Protein AF-A0A7C2NWD5-F1 (afdb_monomer_lite)

Structure (mmCIF, N/CA/C/O backbone):
data_AF-A0A7C2NWD5-F1
#
_entry.id   AF-A0A7C2NWD5-F1
#
loop_
_atom_site.group_PDB
_atom_site.id
_atom_site.type_symbol
_atom_site.label_atom_id
_atom_site.label_alt_id
_atom_site.label_comp_id
_atom_site.label_asym_id
_atom_site.label_entity_id
_atom_site.label_seq_id
_atom_site.pdbx_PDB_ins_code
_atom_site.Cartn_x
_atom_site.Cartn_y
_atom_site.Cartn_z
_atom_site.occupancy
_atom_site.B_iso_or_equiv
_atom_site.auth_seq_id
_atom_site.auth_comp_id
_atom_site.auth_asym_id
_atom_site.auth_atom_id
_atom_site.pdbx_PDB_model_num
ATOM 1 N N . MET A 1 1 ? 3.351 -3.137 -19.080 1.00 66.06 1 MET A N 1
ATOM 2 C CA . MET A 1 1 ? 1.891 -2.997 -19.287 1.00 66.06 1 MET A CA 1
ATOM 3 C C . MET A 1 1 ? 1.205 -3.556 -18.058 1.00 66.06 1 MET A C 1
ATOM 5 O O . MET A 1 1 ? 1.604 -4.623 -17.613 1.00 66.06 1 MET A O 1
ATOM 9 N N . THR A 1 2 ? 0.269 -2.825 -17.456 1.00 73.06 2 THR A N 1
ATOM 10 C CA . THR A 1 2 ? -0.567 -3.357 -16.374 1.00 73.06 2 THR A CA 1
ATOM 11 C C . THR A 1 2 ? -1.433 -4.476 -16.945 1.00 73.06 2 THR A C 1
ATOM 13 O O . THR A 1 2 ? -1.971 -4.283 -18.037 1.00 73.06 2 THR A O 1
ATOM 16 N N . PRO A 1 3 ? -1.557 -5.629 -16.268 1.00 75.62 3 PRO A N 1
ATOM 17 C CA . PRO A 1 3 ? -2.387 -6.719 -16.760 1.00 75.62 3 PRO A CA 1
ATOM 18 C C . PRO A 1 3 ? -3.822 -6.251 -17.018 1.00 75.62 3 PRO A C 1
ATOM 20 O O . PRO A 1 3 ? -4.414 -5.558 -16.185 1.00 75.62 3 PRO A O 1
ATOM 23 N N . GLU A 1 4 ? -4.380 -6.629 -18.168 1.00 76.88 4 GLU A N 1
ATOM 24 C CA . GLU A 1 4 ? -5.814 -6.487 -18.413 1.00 76.88 4 GLU A CA 1
ATOM 25 C C . GLU A 1 4 ? -6.573 -7.316 -17.370 1.00 76.88 4 GLU A C 1
ATOM 27 O O . GLU A 1 4 ? -6.188 -8.445 -17.070 1.00 76.88 4 GLU A O 1
ATOM 32 N N . GLY A 1 5 ? -7.614 -6.739 -16.766 1.00 77.19 5 GLY A N 1
ATOM 33 C CA . GLY A 1 5 ? -8.349 -7.411 -15.695 1.00 77.19 5 GLY A CA 1
ATOM 34 C C . GLY A 1 5 ? -7.546 -7.598 -14.402 1.00 77.19 5 GLY A C 1
ATOM 35 O O . GLY A 1 5 ? -7.808 -8.558 -13.682 1.00 77.19 5 GLY A O 1
ATOM 36 N N . LEU A 1 6 ? -6.584 -6.705 -14.106 1.00 84.56 6 LEU A N 1
ATOM 37 C CA . LEU A 1 6 ? -5.783 -6.721 -12.875 1.00 84.56 6 LEU A CA 1
ATOM 38 C C . LEU A 1 6 ? -6.631 -7.082 -11.647 1.00 84.56 6 LEU A C 1
ATOM 40 O O . LEU A 1 6 ? -7.487 -6.313 -11.207 1.00 84.56 6 LEU A O 1
ATOM 44 N N . GLN A 1 7 ? -6.322 -8.232 -11.057 1.00 89.81 7 GLN A N 1
ATOM 45 C CA . GLN A 1 7 ? -6.938 -8.696 -9.829 1.00 89.81 7 GLN A CA 1
ATOM 46 C C . GLN A 1 7 ? -5.861 -8.858 -8.761 1.00 89.81 7 GLN A C 1
ATOM 48 O O . GLN A 1 7 ? -4.822 -9.482 -8.981 1.00 89.81 7 GLN A O 1
ATOM 53 N N . LEU A 1 8 ? -6.112 -8.262 -7.598 1.00 92.75 8 LEU A N 1
ATOM 54 C CA . LEU A 1 8 ? -5.230 -8.332 -6.443 1.00 92.75 8 LEU A CA 1
ATOM 55 C C . LEU A 1 8 ? -5.940 -9.072 -5.313 1.00 92.75 8 LEU A C 1
ATOM 57 O O . LEU A 1 8 ? -7.066 -8.736 -4.949 1.00 92.75 8 LEU A O 1
ATOM 61 N N . ARG A 1 9 ? -5.252 -10.044 -4.721 1.00 93.56 9 ARG A N 1
ATOM 62 C CA . ARG A 1 9 ? -5.590 -10.599 -3.414 1.00 93.56 9 ARG A CA 1
ATOM 63 C C . ARG A 1 9 ? -4.738 -9.897 -2.371 1.00 93.56 9 ARG A C 1
ATOM 65 O O . ARG A 1 9 ? -3.517 -9.859 -2.493 1.00 93.56 9 ARG A O 1
ATOM 72 N N . ILE A 1 10 ? -5.381 -9.369 -1.341 1.00 95.06 10 ILE A N 1
ATOM 73 C CA . ILE A 1 10 ? -4.717 -8.627 -0.272 1.00 95.06 10 ILE A CA 1
ATOM 74 C C . ILE A 1 10 ? -5.033 -9.316 1.047 1.00 95.06 10 ILE A C 1
ATOM 76 O O . ILE A 1 10 ? -6.197 -9.566 1.355 1.00 95.06 10 ILE A O 1
ATOM 80 N N . GLN A 1 11 ? -3.996 -9.611 1.822 1.00 95.44 11 GLN A N 1
ATOM 81 C CA . GLN A 1 11 ? -4.121 -10.088 3.191 1.00 95.44 11 GLN A CA 1
ATOM 82 C C . GLN A 1 11 ? -3.406 -9.114 4.113 1.00 95.44 11 GLN A C 1
ATOM 84 O O . GLN A 1 11 ? -2.235 -8.806 3.911 1.00 95.44 11 GLN A O 1
ATOM 89 N N . ILE A 1 12 ? -4.107 -8.657 5.140 1.00 96.06 12 ILE A N 1
ATOM 90 C CA . ILE A 1 12 ? -3.552 -7.782 6.168 1.00 96.06 12 ILE A CA 1
ATOM 91 C C . ILE A 1 12 ? -3.464 -8.622 7.432 1.00 96.06 12 ILE A C 1
ATOM 93 O O . ILE A 1 12 ? -4.466 -9.189 7.864 1.00 96.06 12 ILE A O 1
ATOM 97 N N . LEU A 1 13 ? -2.252 -8.762 7.957 1.00 96.62 13 LEU A N 1
ATOM 98 C CA . LEU A 1 13 ? -1.981 -9.498 9.189 1.00 96.62 13 LEU A CA 1
ATOM 99 C C . LEU A 1 13 ? -2.133 -8.574 10.393 1.00 96.62 13 LEU A C 1
ATOM 101 O O . LEU A 1 13 ? -2.678 -8.979 11.415 1.00 96.62 13 LEU A O 1
ATOM 105 N N . GLU A 1 14 ? -1.687 -7.326 10.245 1.00 96.44 14 GLU A N 1
ATOM 106 C CA . GLU A 1 14 ? -1.648 -6.350 11.323 1.00 96.44 14 GLU A CA 1
ATOM 107 C C . GLU A 1 14 ? -1.878 -4.928 10.798 1.00 96.44 14 GLU A C 1
ATOM 109 O O . GLU A 1 14 ? -1.404 -4.555 9.725 1.00 96.44 14 GLU A O 1
ATOM 114 N N . TRP A 1 15 ? -2.613 -4.130 11.572 1.00 97.25 15 TRP A N 1
ATOM 115 C CA . TRP A 1 15 ? -2.744 -2.690 11.361 1.00 97.25 15 TRP A CA 1
ATOM 116 C C . TRP A 1 15 ? -1.745 -1.970 12.257 1.00 97.25 15 TRP A C 1
ATOM 118 O O . TRP A 1 15 ? -1.751 -2.189 13.465 1.00 97.25 15 TRP A O 1
ATOM 128 N N . GLN A 1 16 ? -0.920 -1.099 11.684 1.00 97.69 16 GLN A N 1
ATOM 129 C CA . GLN A 1 16 ? 0.162 -0.465 12.433 1.00 97.69 16 GLN A CA 1
ATOM 130 C C . GLN A 1 16 ? -0.324 0.679 13.331 1.00 97.69 16 GLN A C 1
ATOM 132 O O . GLN A 1 16 ? -1.168 1.496 12.935 1.00 97.69 16 GLN A O 1
ATOM 137 N N . ASP A 1 17 ? 0.282 0.783 14.514 1.00 97.31 17 ASP A N 1
ATOM 138 C CA . ASP A 1 17 ? 0.165 1.934 15.410 1.00 97.31 17 ASP A CA 1
ATOM 139 C C . ASP A 1 17 ? 0.944 3.162 14.895 1.00 97.31 17 ASP A C 1
ATOM 141 O O . ASP A 1 17 ? 1.439 3.178 13.770 1.00 97.31 17 ASP A O 1
ATOM 145 N N . ALA A 1 18 ? 0.966 4.252 15.664 1.00 96.75 18 ALA A N 1
ATOM 146 C CA . ALA A 1 18 ? 1.592 5.499 15.223 1.00 96.75 18 ALA A CA 1
ATOM 147 C C . ALA A 1 18 ? 3.114 5.393 15.064 1.00 96.75 18 ALA A C 1
ATOM 149 O O . ALA A 1 18 ? 3.648 5.924 14.089 1.00 96.75 18 ALA A O 1
ATOM 150 N N . ASP A 1 19 ? 3.788 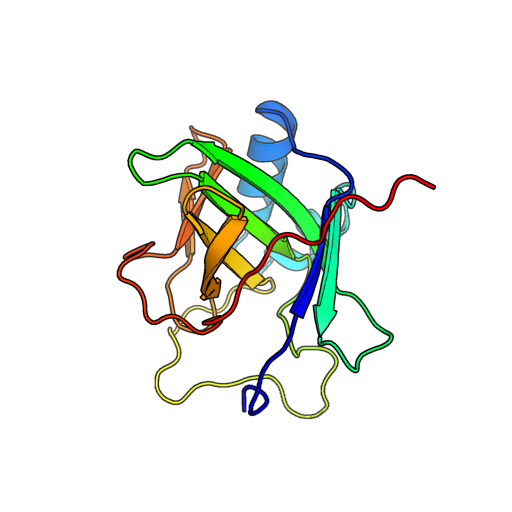4.680 15.964 1.00 97.25 19 ASP A N 1
ATOM 151 C CA . ASP A 1 19 ? 5.247 4.594 15.982 1.00 97.25 19 ASP A CA 1
ATOM 152 C C . ASP A 1 19 ? 5.749 3.725 14.822 1.00 97.25 19 ASP A C 1
ATOM 154 O O . ASP A 1 19 ? 6.618 4.150 14.056 1.00 97.25 19 ASP A O 1
ATOM 158 N N . ALA A 1 20 ? 5.128 2.560 14.604 1.00 97.44 20 ALA A N 1
ATOM 159 C CA . ALA A 1 20 ? 5.459 1.683 13.480 1.00 97.44 20 ALA A CA 1
ATOM 160 C C . ALA A 1 20 ? 5.200 2.360 12.123 1.00 97.44 20 ALA A C 1
ATOM 162 O O . ALA A 1 20 ? 5.953 2.182 11.161 1.00 97.44 20 ALA A O 1
ATOM 163 N N . ARG A 1 21 ? 4.145 3.180 12.036 1.00 97.94 21 ARG A N 1
ATOM 164 C CA . ARG A 1 21 ? 3.858 3.972 10.835 1.00 97.94 21 ARG A CA 1
ATOM 165 C C . ARG A 1 21 ? 4.892 5.067 10.596 1.00 97.94 21 ARG A C 1
ATOM 167 O O . ARG A 1 21 ? 5.305 5.250 9.452 1.00 97.94 21 ARG A O 1
ATOM 174 N N . ALA A 1 22 ? 5.315 5.774 11.642 1.00 98.06 22 ALA A N 1
ATOM 175 C CA . ALA A 1 22 ? 6.353 6.793 11.536 1.00 98.06 22 ALA A CA 1
ATOM 176 C C . ALA A 1 22 ? 7.683 6.191 11.049 1.00 98.06 22 ALA A C 1
ATOM 178 O O . ALA A 1 22 ? 8.309 6.744 10.147 1.00 98.06 22 ALA A O 1
ATOM 179 N N . GLU A 1 23 ? 8.073 5.017 11.557 1.00 97.81 23 GLU A N 1
ATOM 180 C CA . GLU A 1 23 ? 9.277 4.300 11.105 1.00 97.81 23 GLU A CA 1
ATOM 181 C C . GLU A 1 23 ? 9.200 3.899 9.620 1.00 97.81 23 GLU A C 1
ATOM 183 O O . GLU A 1 23 ? 10.159 4.071 8.853 1.00 97.81 23 GLU A O 1
ATOM 188 N N . ALA A 1 24 ? 8.041 3.404 9.181 1.00 97.75 24 ALA A N 1
ATOM 189 C CA . ALA A 1 24 ? 7.815 3.067 7.782 1.00 97.75 24 ALA A CA 1
ATOM 190 C C . ALA A 1 24 ? 7.892 4.300 6.869 1.00 97.75 24 ALA A C 1
ATOM 192 O O . ALA A 1 24 ? 8.548 4.248 5.825 1.00 97.75 24 ALA A O 1
ATOM 193 N N . VAL A 1 25 ? 7.281 5.421 7.264 1.00 98.12 25 VAL A N 1
ATOM 194 C CA . VAL A 1 25 ? 7.346 6.680 6.505 1.00 98.12 25 VAL A CA 1
ATOM 195 C C . VAL A 1 25 ? 8.767 7.237 6.452 1.00 98.12 25 VAL A C 1
ATOM 197 O O . VAL A 1 25 ? 9.225 7.602 5.370 1.00 98.12 25 VAL A O 1
ATOM 200 N N . ALA A 1 26 ? 9.510 7.200 7.558 1.00 97.81 26 ALA A N 1
ATOM 201 C CA . ALA A 1 26 ? 10.922 7.578 7.573 1.00 97.81 26 ALA A CA 1
ATOM 202 C C . ALA A 1 26 ? 11.762 6.709 6.615 1.00 97.81 26 ALA A C 1
ATOM 204 O O . ALA A 1 26 ? 12.642 7.212 5.918 1.00 97.81 26 ALA A O 1
ATOM 205 N N . SER A 1 27 ? 11.452 5.411 6.508 1.00 97.50 27 SER A N 1
ATOM 206 C CA . SER A 1 27 ? 12.095 4.517 5.533 1.00 97.50 27 SER A CA 1
ATOM 207 C C . SER A 1 27 ? 11.775 4.901 4.081 1.00 97.50 27 SER A C 1
ATOM 209 O O . SER A 1 27 ? 12.640 4.792 3.212 1.00 97.50 27 SER A O 1
ATOM 211 N N . MET A 1 28 ? 10.552 5.372 3.806 1.00 97.12 28 MET A N 1
ATOM 212 C CA . MET A 1 28 ? 10.131 5.855 2.482 1.00 97.12 28 MET A CA 1
ATOM 213 C C . MET A 1 28 ? 10.741 7.206 2.103 1.00 97.12 28 MET A C 1
ATOM 215 O O . MET A 1 28 ? 10.977 7.441 0.916 1.00 97.12 28 MET A O 1
ATOM 219 N N . ALA A 1 29 ? 11.034 8.064 3.084 1.00 95.88 29 ALA A N 1
ATOM 220 C CA . ALA A 1 29 ? 11.656 9.372 2.874 1.00 95.88 29 ALA A CA 1
ATOM 221 C C . ALA A 1 29 ? 13.071 9.279 2.261 1.00 95.88 29 ALA A C 1
ATOM 223 O O . ALA A 1 29 ? 13.557 10.243 1.675 1.00 95.88 29 ALA A O 1
ATOM 224 N N . ALA A 1 30 ? 13.699 8.095 2.287 1.00 93.56 30 ALA A N 1
ATOM 225 C CA . ALA A 1 30 ? 14.935 7.807 1.552 1.00 93.56 30 ALA A CA 1
ATOM 226 C C . ALA A 1 30 ? 14.768 7.794 0.011 1.00 93.56 30 ALA A C 1
ATOM 228 O O . ALA A 1 30 ? 15.743 7.610 -0.717 1.00 93.56 30 ALA A O 1
ATOM 229 N N . GLY A 1 31 ? 13.549 7.971 -0.513 1.00 90.94 31 GLY A N 1
ATOM 230 C CA . GLY A 1 31 ? 13.295 8.145 -1.943 1.00 90.94 31 GLY A CA 1
ATOM 231 C C . GLY A 1 31 ? 13.714 6.928 -2.771 1.00 90.94 31 GLY A C 1
ATOM 232 O O . GLY A 1 31 ? 13.214 5.822 -2.559 1.00 90.94 31 GLY A O 1
ATOM 233 N N . ALA A 1 32 ? 14.635 7.126 -3.719 1.00 89.88 32 ALA A N 1
ATOM 234 C CA . ALA A 1 32 ? 15.139 6.062 -4.592 1.00 89.88 32 ALA A CA 1
ATOM 235 C C . ALA A 1 32 ? 15.801 4.905 -3.813 1.00 89.88 32 ALA A C 1
ATOM 237 O O . ALA A 1 32 ? 15.740 3.756 -4.250 1.00 89.88 32 ALA A O 1
ATOM 238 N N . ASP A 1 33 ? 16.352 5.185 -2.627 1.00 92.31 33 ASP A N 1
ATOM 239 C CA . ASP A 1 33 ? 17.043 4.204 -1.785 1.00 92.31 33 ASP A CA 1
ATOM 240 C C . ASP A 1 33 ? 16.119 3.499 -0.775 1.00 92.31 33 ASP A C 1
ATOM 242 O O . ASP A 1 33 ? 16.562 2.633 -0.015 1.00 92.31 33 ASP A O 1
ATOM 246 N N . ALA A 1 34 ? 14.815 3.806 -0.781 1.00 95.00 34 ALA A N 1
ATOM 247 C CA . ALA A 1 34 ? 13.850 3.314 0.207 1.00 95.00 34 ALA A CA 1
ATOM 248 C C . ALA A 1 34 ? 13.665 1.784 0.231 1.00 95.00 34 ALA A C 1
ATOM 250 O O . ALA A 1 34 ? 13.208 1.239 1.235 1.00 95.00 34 ALA A O 1
ATOM 251 N N . ALA A 1 35 ? 14.037 1.058 -0.830 1.00 93.25 35 ALA A N 1
ATOM 252 C CA . ALA A 1 35 ? 13.859 -0.398 -0.899 1.00 93.25 35 ALA A CA 1
ATOM 253 C C . ALA A 1 35 ? 14.565 -1.151 0.238 1.00 93.25 35 ALA A C 1
ATOM 255 O O . ALA A 1 35 ? 13.993 -2.064 0.832 1.00 93.25 35 ALA A O 1
ATOM 256 N N . THR A 1 36 ? 15.813 -0.786 0.541 1.00 95.19 36 THR A N 1
ATOM 257 C CA . THR A 1 36 ? 16.610 -1.481 1.562 1.00 95.19 36 THR A CA 1
ATOM 258 C C . THR A 1 36 ? 16.064 -1.286 2.981 1.00 95.19 36 THR A C 1
ATOM 260 O O . THR A 1 36 ? 15.907 -2.292 3.675 1.00 95.19 36 THR A O 1
ATOM 263 N N . PRO A 1 37 ? 15.780 -0.057 3.461 1.00 96.56 37 PRO A N 1
ATOM 264 C CA . PRO A 1 37 ? 15.185 0.129 4.781 1.00 96.56 37 PRO A CA 1
ATOM 265 C C . PRO A 1 37 ? 13.771 -0.463 4.867 1.00 96.56 37 PRO A C 1
ATOM 267 O O . PRO A 1 37 ? 13.501 -1.185 5.821 1.00 96.56 37 PRO A O 1
ATOM 270 N N . LEU A 1 38 ? 12.919 -0.301 3.842 1.00 96.56 38 LEU A N 1
ATOM 271 C CA . LEU A 1 38 ? 11.583 -0.917 3.824 1.00 96.56 38 LEU A CA 1
ATOM 272 C C . LEU A 1 38 ? 11.633 -2.443 3.952 1.00 96.56 38 LEU A C 1
ATOM 274 O O . LEU A 1 38 ? 10.843 -3.034 4.685 1.00 96.56 38 LEU A O 1
ATOM 278 N N . ALA A 1 39 ? 12.574 -3.102 3.271 1.00 94.88 39 ALA A N 1
ATOM 279 C CA . ALA A 1 39 ? 12.709 -4.556 3.329 1.00 94.88 39 ALA A CA 1
ATOM 280 C C . ALA A 1 39 ? 13.033 -5.082 4.741 1.00 94.88 39 ALA A C 1
ATOM 282 O O . ALA A 1 39 ? 12.684 -6.223 5.049 1.00 94.88 39 ALA A O 1
ATOM 283 N N . LYS A 1 40 ? 13.667 -4.263 5.595 1.00 96.62 40 LYS A N 1
ATOM 284 C CA . LYS A 1 40 ? 14.029 -4.618 6.979 1.00 96.62 40 LYS A CA 1
ATOM 285 C C . LYS A 1 40 ? 12.864 -4.507 7.960 1.00 96.62 40 LYS A C 1
ATOM 287 O O . LYS A 1 40 ? 12.934 -5.112 9.026 1.00 96.62 40 LYS A O 1
ATOM 292 N N . LEU A 1 41 ? 11.818 -3.758 7.612 1.00 97.88 41 LEU A N 1
ATOM 293 C CA . LEU A 1 41 ? 10.650 -3.596 8.470 1.00 97.88 41 LEU A CA 1
ATOM 294 C C . LEU A 1 41 ? 9.867 -4.911 8.596 1.00 97.88 41 LEU A C 1
ATOM 296 O O . LEU A 1 41 ? 9.891 -5.738 7.668 1.00 97.88 41 LEU A O 1
ATOM 300 N N . PRO A 1 42 ? 9.123 -5.103 9.698 1.00 97.81 42 PRO A N 1
ATOM 301 C CA . PRO A 1 42 ? 8.189 -6.210 9.828 1.00 97.81 42 PRO A CA 1
ATOM 302 C C . PRO A 1 42 ? 7.207 -6.272 8.653 1.00 97.81 42 PRO A C 1
ATOM 304 O O . PRO A 1 42 ? 6.760 -5.254 8.123 1.00 97.81 42 PRO A O 1
ATOM 307 N N . THR A 1 43 ? 6.873 -7.487 8.226 1.00 98.31 43 THR A N 1
ATOM 308 C CA . THR A 1 43 ? 5.815 -7.692 7.233 1.00 98.31 43 THR A CA 1
ATOM 309 C C . THR A 1 43 ? 4.465 -7.719 7.941 1.00 98.31 43 THR A C 1
ATOM 311 O O . THR A 1 43 ? 4.210 -8.614 8.740 1.00 98.31 43 THR A O 1
ATOM 314 N N . VAL A 1 44 ? 3.594 -6.768 7.608 1.00 98.19 44 VAL A N 1
ATOM 315 C CA . VAL A 1 44 ? 2.258 -6.596 8.216 1.00 98.19 44 VAL A CA 1
ATOM 316 C C . VAL A 1 44 ? 1.124 -7.088 7.314 1.00 98.19 44 VAL A C 1
ATOM 318 O O . VAL A 1 44 ? -0.056 -7.012 7.652 1.00 98.19 44 VAL A O 1
ATOM 321 N N . GLY A 1 45 ? 1.464 -7.619 6.144 1.00 98.06 45 GLY A N 1
ATOM 322 C CA . GLY A 1 45 ? 0.508 -8.118 5.169 1.00 98.06 45 GLY A CA 1
ATOM 323 C C . GLY A 1 45 ? 1.182 -8.557 3.881 1.00 98.06 45 GLY A C 1
ATOM 324 O O . GLY A 1 45 ? 2.403 -8.507 3.745 1.00 98.06 45 GLY A O 1
ATOM 325 N N . TYR A 1 46 ? 0.367 -8.949 2.915 1.00 97.19 46 TYR A N 1
ATOM 326 C CA . TYR A 1 46 ? 0.812 -9.397 1.610 1.00 97.19 46 TYR A CA 1
ATOM 327 C C . TYR A 1 46 ? -0.177 -8.993 0.521 1.00 97.19 46 TYR A C 1
ATOM 329 O O . TYR A 1 46 ? -1.394 -8.975 0.726 1.00 97.19 46 TYR A O 1
ATOM 337 N N . VAL A 1 47 ? 0.362 -8.713 -0.662 1.00 96.31 47 VAL A N 1
ATOM 338 C CA . VAL A 1 47 ? -0.404 -8.453 -1.883 1.00 96.31 47 VAL A CA 1
ATOM 339 C C . VAL A 1 47 ? 0.036 -9.451 -2.944 1.00 96.31 47 VAL A C 1
ATOM 341 O O . VAL A 1 47 ? 1.220 -9.538 -3.260 1.00 96.31 47 VAL A O 1
ATOM 344 N N . TRP A 1 48 ? -0.910 -10.173 -3.532 1.00 93.62 48 TRP A N 1
ATOM 345 C CA . TRP A 1 48 ? -0.674 -11.065 -4.664 1.00 93.62 48 TRP A CA 1
ATOM 346 C C . TRP A 1 48 ? -1.477 -10.585 -5.868 1.00 93.62 48 TRP A C 1
ATOM 348 O O . TRP A 1 48 ? -2.691 -10.415 -5.746 1.00 93.62 48 TRP A O 1
ATOM 358 N N . PRO A 1 49 ? -0.862 -10.428 -7.046 1.00 88.94 49 PRO A N 1
ATOM 359 C CA . PRO A 1 49 ? -1.595 -10.567 -8.300 1.00 88.94 49 PRO A CA 1
ATOM 360 C C . PRO A 1 49 ? -2.278 -11.947 -8.322 1.00 88.94 49 PRO A C 1
ATOM 362 O O . PRO A 1 49 ? -1.642 -12.925 -7.938 1.00 88.94 49 PRO A O 1
ATOM 365 N N . SER A 1 50 ? -3.557 -12.034 -8.697 1.00 74.38 50 SER A N 1
ATOM 366 C CA . SER A 1 50 ? -4.420 -13.218 -8.485 1.00 74.38 50 SER A CA 1
ATOM 367 C C . SER A 1 50 ? -3.829 -14.552 -8.953 1.00 74.38 50 SER A C 1
ATOM 369 O O . SER A 1 50 ? -3.983 -15.556 -8.262 1.00 74.38 50 SER A O 1
ATOM 371 N N . GLU A 1 51 ? -3.108 -14.545 -10.072 1.00 73.44 51 GLU A N 1
ATOM 372 C CA . GLU A 1 51 ? -2.494 -15.736 -10.675 1.00 73.44 51 GLU A CA 1
ATOM 373 C C . GLU A 1 51 ? -1.037 -15.966 -10.231 1.00 73.44 51 GLU A C 1
ATOM 375 O O . GLU A 1 51 ? -0.406 -16.948 -10.619 1.00 73.44 51 GLU A O 1
ATOM 380 N N . SER A 1 52 ? -0.468 -15.064 -9.425 1.00 81.69 52 SER A N 1
ATOM 381 C CA . SER A 1 52 ? 0.924 -15.157 -8.986 1.00 81.69 52 SER A CA 1
ATOM 382 C C . SER A 1 52 ? 1.042 -15.927 -7.666 1.00 81.69 52 SER A C 1
ATOM 384 O O . SER A 1 52 ? 0.450 -15.527 -6.657 1.00 81.69 52 SER A O 1
ATOM 386 N N . PRO A 1 53 ? 1.889 -16.972 -7.599 1.00 80.81 53 PRO A N 1
ATOM 387 C CA . PRO A 1 53 ? 2.242 -17.599 -6.329 1.00 80.81 53 PRO A CA 1
ATOM 388 C C . PRO A 1 53 ? 3.152 -16.701 -5.473 1.00 80.81 53 PRO A C 1
ATOM 390 O O . PRO A 1 53 ? 3.292 -16.929 -4.272 1.00 80.81 53 PRO A O 1
ATOM 393 N N . VAL A 1 54 ? 3.766 -15.672 -6.069 1.00 86.06 54 VAL A N 1
ATOM 394 C CA . VAL A 1 54 ? 4.698 -14.762 -5.398 1.00 86.06 54 VAL A CA 1
ATOM 395 C C . VAL A 1 54 ? 3.963 -13.502 -4.956 1.00 86.06 54 VAL A C 1
ATOM 397 O O . VAL A 1 54 ? 3.417 -12.760 -5.777 1.00 86.06 54 VAL A O 1
ATOM 400 N N . GLY A 1 55 ? 3.963 -13.273 -3.644 1.00 91.88 55 GLY A N 1
ATOM 401 C CA . GLY A 1 55 ? 3.397 -1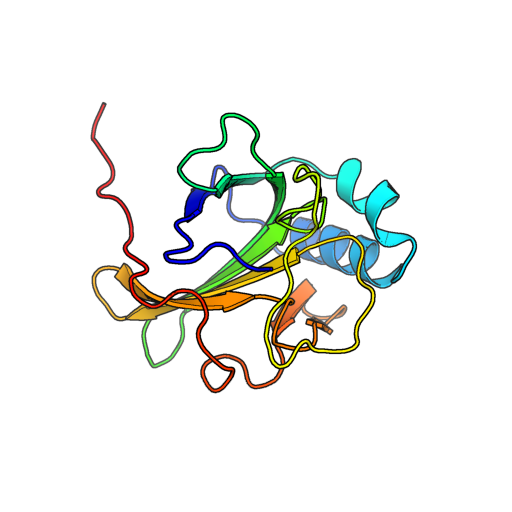2.085 -3.018 1.00 91.88 55 GLY A CA 1
ATOM 402 C C . GLY A 1 55 ? 4.436 -10.995 -2.784 1.00 91.88 55 GLY A C 1
ATOM 403 O O . GLY A 1 55 ? 5.631 -11.253 -2.640 1.00 91.88 55 GLY A O 1
ATOM 404 N N . TYR A 1 56 ? 3.953 -9.767 -2.706 1.00 95.81 56 TYR A N 1
ATOM 405 C CA . TYR A 1 56 ? 4.693 -8.602 -2.246 1.00 95.81 56 TYR A CA 1
ATOM 406 C C . TYR A 1 56 ? 4.459 -8.421 -0.755 1.00 95.81 56 TYR A C 1
ATOM 408 O O . TYR A 1 56 ? 3.312 -8.493 -0.309 1.00 95.81 56 TYR A O 1
ATOM 416 N N . SER A 1 57 ? 5.524 -8.184 0.012 1.00 97.44 57 SER A N 1
ATOM 417 C CA . SER A 1 57 ? 5.385 -7.953 1.450 1.00 97.44 57 SER A CA 1
ATOM 418 C C . SER A 1 57 ? 4.851 -6.549 1.676 1.00 97.44 57 SER A C 1
ATOM 420 O O . SER A 1 57 ? 5.404 -5.587 1.149 1.00 97.44 57 SER A O 1
ATOM 422 N N . VAL A 1 58 ? 3.805 -6.417 2.483 1.00 98.44 58 VAL A N 1
ATOM 423 C CA . VAL A 1 58 ? 3.303 -5.121 2.940 1.00 98.44 58 VAL A CA 1
ATOM 424 C C . VAL A 1 58 ? 4.105 -4.706 4.168 1.00 98.44 58 VAL A C 1
ATOM 426 O O . VAL A 1 58 ? 4.206 -5.465 5.132 1.00 98.44 58 VAL A O 1
ATOM 429 N N . LYS A 1 59 ? 4.693 -3.512 4.111 1.00 98.31 59 LYS A N 1
ATOM 430 C CA . LYS A 1 59 ? 5.533 -2.908 5.161 1.00 98.31 59 LYS A CA 1
ATOM 431 C C . LYS A 1 59 ? 4.851 -1.736 5.863 1.00 98.31 59 LYS A C 1
ATOM 433 O O . LYS A 1 59 ? 5.299 -1.309 6.921 1.00 98.31 59 LYS A O 1
ATOM 438 N N . TYR A 1 60 ? 3.760 -1.250 5.277 1.00 98.56 60 TYR A N 1
ATOM 439 C CA . TYR A 1 60 ? 2.882 -0.256 5.871 1.00 98.56 60 TYR A CA 1
ATOM 440 C C . TYR A 1 60 ? 1.427 -0.652 5.667 1.00 98.56 60 TYR A C 1
ATOM 442 O O . TYR A 1 60 ? 1.041 -0.942 4.533 1.00 98.56 60 TYR A O 1
ATOM 450 N N . ALA A 1 61 ? 0.626 -0.635 6.729 1.00 98.31 61 ALA A N 1
ATOM 451 C CA . ALA A 1 61 ? -0.814 -0.853 6.644 1.00 98.31 61 ALA A CA 1
ATOM 452 C C . ALA A 1 61 ? -1.551 0.078 7.605 1.00 98.31 61 ALA A C 1
ATOM 454 O O . ALA A 1 61 ? -1.468 -0.069 8.827 1.00 98.31 61 ALA A O 1
ATOM 455 N N . HIS A 1 62 ? -2.303 1.019 7.040 1.00 97.75 62 HIS A N 1
ATOM 456 C CA . HIS A 1 62 ? -3.093 1.978 7.795 1.00 97.75 62 HIS A CA 1
ATOM 457 C C . HIS A 1 62 ? -4.549 1.970 7.350 1.00 97.75 62 HIS A C 1
ATOM 459 O O . HIS A 1 62 ? -4.854 1.854 6.162 1.00 97.75 62 HIS A O 1
ATOM 465 N N . ARG A 1 63 ? -5.438 2.122 8.329 1.00 95.06 63 ARG A N 1
ATOM 466 C CA . ARG A 1 63 ? -6.877 2.236 8.139 1.00 95.06 63 ARG A CA 1
ATOM 467 C C . ARG A 1 63 ? -7.378 3.499 8.813 1.00 95.06 63 ARG A C 1
ATOM 469 O O . ARG A 1 63 ? -7.219 3.654 10.022 1.00 95.06 63 ARG A O 1
ATOM 476 N N . GLU A 1 64 ? -8.096 4.308 8.054 1.00 93.50 64 GLU A N 1
ATOM 477 C CA . GLU A 1 64 ? -8.699 5.548 8.517 1.00 93.50 64 GLU A CA 1
ATOM 478 C C . GLU A 1 64 ? -10.197 5.575 8.197 1.00 93.50 64 GLU A C 1
ATOM 480 O O . GLU A 1 64 ? -10.632 5.155 7.123 1.00 93.50 64 GLU A O 1
ATOM 485 N N . GLN A 1 65 ? -11.004 6.076 9.134 1.00 92.00 65 GLN A N 1
ATOM 486 C CA . GLN A 1 65 ? -12.420 6.339 8.880 1.00 92.00 65 GLN A CA 1
ATOM 487 C C . GLN A 1 65 ? -12.569 7.672 8.146 1.00 92.00 65 GLN A C 1
ATOM 489 O O . GLN A 1 65 ? -11.992 8.679 8.544 1.00 92.00 65 GLN A O 1
ATOM 494 N N . THR A 1 66 ? -13.378 7.688 7.095 1.00 88.06 66 THR A N 1
ATOM 495 C CA . THR A 1 66 ? -13.683 8.884 6.305 1.00 88.06 66 THR A CA 1
ATOM 496 C C . THR A 1 66 ? -15.180 9.167 6.356 1.00 88.06 66 THR A C 1
ATOM 498 O O . THR A 1 66 ? -15.976 8.304 6.721 1.00 88.06 66 THR A O 1
ATOM 501 N N . ALA A 1 67 ? -15.600 10.357 5.924 1.00 84.69 67 ALA A N 1
ATOM 502 C CA . ALA A 1 67 ? -17.025 10.681 5.828 1.00 84.69 67 ALA A CA 1
ATOM 503 C C . ALA A 1 67 ? -17.812 9.706 4.921 1.00 84.69 67 ALA A C 1
ATOM 505 O O . ALA A 1 67 ? -19.006 9.510 5.126 1.00 84.69 67 ALA A O 1
ATOM 506 N N . GLY A 1 68 ? -17.150 9.096 3.929 1.00 79.06 68 GLY A N 1
ATOM 507 C CA . GLY A 1 68 ? -17.754 8.171 2.963 1.00 79.06 68 GLY A CA 1
ATOM 508 C C . GLY A 1 68 ? -17.597 6.683 3.298 1.00 79.06 68 GLY A C 1
ATOM 509 O O . GLY A 1 68 ? -18.038 5.844 2.513 1.00 79.06 68 GLY A O 1
ATOM 510 N N . GLY A 1 69 ? -16.974 6.342 4.431 1.00 89.19 69 GLY A N 1
ATOM 511 C CA . GLY A 1 69 ? -16.655 4.965 4.806 1.00 89.19 69 GLY A CA 1
ATOM 512 C C . GLY A 1 69 ? -15.232 4.853 5.336 1.00 89.19 69 GLY A C 1
ATOM 513 O O . GLY A 1 69 ? -14.896 5.433 6.361 1.00 89.19 69 GLY A O 1
ATOM 514 N N . GLU A 1 70 ? -14.371 4.126 4.636 1.00 92.44 70 GLU A N 1
ATOM 515 C CA . GLU A 1 70 ? -13.029 3.793 5.112 1.00 92.44 70 GLU A CA 1
ATOM 516 C C . GLU A 1 70 ? -11.988 3.959 4.002 1.00 92.44 70 GLU A C 1
ATOM 518 O O . GLU A 1 70 ? -12.218 3.567 2.856 1.00 92.44 70 GLU A O 1
ATOM 523 N N . ARG A 1 71 ? -10.827 4.509 4.363 1.00 94.69 71 ARG A N 1
ATOM 524 C CA . ARG A 1 71 ? -9.630 4.537 3.526 1.00 94.69 71 ARG A CA 1
ATOM 525 C C . ARG A 1 71 ? -8.604 3.565 4.091 1.00 94.69 71 ARG A C 1
ATOM 527 O O . ARG A 1 71 ? -8.277 3.620 5.276 1.00 94.69 71 ARG A O 1
ATOM 534 N N . ILE A 1 72 ? -8.091 2.691 3.237 1.00 96.19 72 ILE A N 1
ATOM 535 C CA . ILE A 1 72 ? -6.996 1.777 3.563 1.00 96.19 72 ILE A CA 1
ATOM 536 C C . ILE A 1 72 ? -5.800 2.153 2.701 1.00 96.19 72 ILE A C 1
ATOM 538 O O . ILE A 1 72 ? -5.914 2.165 1.477 1.00 96.19 72 ILE A O 1
ATOM 542 N N . THR A 1 73 ? -4.654 2.382 3.332 1.00 98.06 73 THR A N 1
ATOM 543 C CA . THR A 1 73 ? -3.389 2.631 2.640 1.00 98.06 73 THR A CA 1
ATOM 544 C C . THR A 1 73 ? -2.407 1.515 2.950 1.00 98.06 73 THR A C 1
ATOM 546 O O . THR A 1 73 ? -2.153 1.201 4.115 1.00 98.06 73 THR A O 1
ATOM 549 N N . LEU A 1 74 ? -1.844 0.924 1.898 1.00 98.50 74 LEU A N 1
ATOM 550 C CA . LEU A 1 74 ? -0.859 -0.149 1.976 1.00 98.50 74 LEU A CA 1
ATOM 551 C C . LEU A 1 74 ? 0.400 0.253 1.215 1.00 98.50 74 LEU A C 1
ATOM 553 O O . LEU A 1 74 ? 0.303 0.813 0.123 1.00 98.50 74 LEU A O 1
ATOM 557 N N . VAL A 1 75 ? 1.571 -0.098 1.747 1.00 98.44 75 VAL A N 1
ATOM 558 C CA . VAL A 1 75 ? 2.847 0.049 1.030 1.00 98.44 75 VAL A CA 1
ATOM 559 C C . VAL A 1 75 ? 3.570 -1.281 0.974 1.00 98.44 75 VAL A C 1
ATOM 561 O O . VAL A 1 75 ? 3.731 -1.952 1.995 1.00 98.44 75 VAL A O 1
ATOM 564 N N . THR A 1 76 ? 4.008 -1.662 -0.221 1.00 97.62 76 THR A N 1
ATOM 565 C CA . THR A 1 76 ? 4.807 -2.867 -0.450 1.00 97.62 76 THR A CA 1
ATOM 566 C C . THR A 1 76 ? 6.304 -2.582 -0.362 1.00 97.62 76 THR A C 1
ATOM 568 O O . THR A 1 76 ? 6.751 -1.459 -0.541 1.00 97.62 76 THR A O 1
ATOM 571 N N . ASP A 1 77 ? 7.116 -3.606 -0.134 1.00 92.88 77 ASP A N 1
ATOM 572 C CA . ASP A 1 77 ? 8.582 -3.497 -0.132 1.00 92.88 77 ASP A CA 1
ATOM 573 C C . ASP A 1 77 ? 9.202 -3.341 -1.533 1.00 92.88 77 ASP A C 1
ATOM 575 O O . ASP A 1 77 ? 10.354 -2.926 -1.671 1.00 92.88 77 ASP A O 1
ATOM 579 N N . LYS A 1 78 ? 8.446 -3.689 -2.579 1.00 93.94 78 LYS A N 1
ATOM 580 C CA . LYS A 1 78 ? 8.841 -3.589 -3.989 1.00 93.94 78 LYS A CA 1
ATOM 581 C C . LYS A 1 78 ? 7.687 -3.105 -4.850 1.00 93.94 78 LYS A C 1
ATOM 583 O O . LYS A 1 78 ? 6.522 -3.297 -4.503 1.00 93.94 78 LYS A O 1
ATOM 588 N N . ARG A 1 79 ? 8.004 -2.550 -6.020 1.00 92.88 79 ARG A N 1
ATOM 589 C CA . ARG A 1 79 ? 7.004 -2.229 -7.047 1.00 92.88 79 ARG A CA 1
ATOM 590 C C . ARG A 1 79 ? 6.182 -3.455 -7.443 1.00 92.88 79 ARG A C 1
ATOM 592 O O . ARG A 1 79 ? 6.758 -4.491 -7.784 1.00 92.88 79 ARG A O 1
ATOM 599 N N . LEU A 1 80 ? 4.858 -3.324 -7.482 1.00 91.00 80 LEU A N 1
ATOM 600 C CA . LEU A 1 80 ? 4.000 -4.332 -8.102 1.00 91.00 80 LEU A CA 1
ATOM 601 C C . LEU A 1 80 ? 4.380 -4.519 -9.576 1.00 91.00 80 LEU A C 1
ATOM 603 O O . LEU A 1 80 ? 4.693 -3.560 -10.284 1.00 91.00 80 LEU A O 1
ATOM 607 N N . GLY A 1 81 ? 4.389 -5.772 -10.023 1.00 88.38 81 GLY A N 1
ATOM 608 C CA . GLY A 1 81 ? 4.842 -6.149 -11.360 1.00 88.38 81 GLY A CA 1
ATOM 609 C C . GLY A 1 81 ? 6.361 -6.244 -11.521 1.00 88.38 81 GLY A C 1
ATOM 610 O O . GLY A 1 81 ? 6.820 -6.573 -12.606 1.00 88.38 81 GLY A O 1
ATOM 611 N N . SER A 1 82 ? 7.162 -5.995 -10.477 1.00 88.56 82 SER A N 1
ATOM 612 C CA . SER A 1 82 ? 8.630 -6.143 -10.551 1.00 88.56 82 SER A CA 1
ATOM 613 C C . SER A 1 82 ? 9.126 -7.588 -10.673 1.00 88.56 82 SER A C 1
ATOM 615 O O . SER A 1 82 ? 10.288 -7.789 -11.014 1.00 88.56 82 SER A O 1
ATOM 617 N N . TYR A 1 83 ? 8.275 -8.586 -10.412 1.00 85.62 83 TYR A N 1
ATOM 618 C CA . TYR A 1 83 ? 8.608 -9.995 -10.647 1.00 85.62 83 TYR A CA 1
ATOM 619 C C . TYR A 1 83 ? 8.316 -10.428 -12.092 1.00 85.62 83 TYR A C 1
ATOM 621 O O . TYR A 1 83 ? 8.756 -11.495 -12.511 1.00 85.62 83 TYR A O 1
ATOM 629 N N . GLU A 1 84 ? 7.605 -9.601 -12.863 1.00 82.56 84 GLU A N 1
ATOM 630 C CA . GLU A 1 84 ? 7.282 -9.876 -14.258 1.00 82.56 84 GLU A CA 1
ATOM 631 C C . GLU A 1 84 ? 8.462 -9.531 -15.167 1.00 82.56 84 GLU A C 1
ATOM 633 O O . GLU A 1 84 ? 9.155 -8.533 -14.966 1.00 82.56 84 GLU A O 1
ATOM 638 N N . PHE A 1 85 ? 8.641 -10.303 -16.243 1.00 76.50 85 PHE A N 1
ATOM 639 C CA . PHE A 1 85 ? 9.682 -10.024 -17.240 1.00 76.50 85 PHE A CA 1
ATOM 640 C C . PHE A 1 85 ? 9.5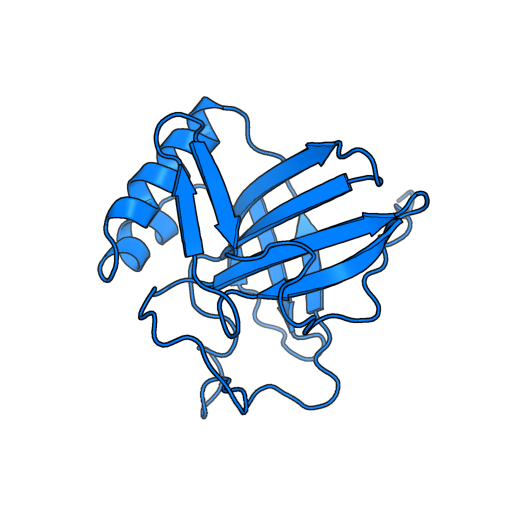43 -8.620 -17.856 1.00 76.50 85 PHE A C 1
ATOM 642 O O . PHE A 1 85 ? 10.534 -7.964 -18.171 1.00 76.50 85 PHE A O 1
ATOM 649 N N . LYS A 1 86 ? 8.301 -8.144 -18.016 1.00 79.00 86 LYS A N 1
ATOM 650 C CA . LYS A 1 86 ? 7.996 -6.752 -18.354 1.00 79.00 86 LYS A CA 1
ATOM 651 C C . LYS A 1 86 ? 7.263 -6.118 -17.184 1.00 79.00 86 LYS A C 1
ATOM 653 O O . LYS A 1 86 ? 6.124 -6.489 -16.907 1.00 79.00 86 LYS A O 1
ATOM 658 N N . GLY A 1 87 ? 7.886 -5.116 -16.570 1.00 78.25 87 GLY A N 1
ATOM 659 C CA . GLY A 1 87 ? 7.253 -4.324 -15.522 1.00 78.25 87 GLY A CA 1
ATOM 660 C C . GLY A 1 87 ? 5.894 -3.756 -15.950 1.00 78.25 87 GLY A C 1
ATOM 661 O O . GLY A 1 87 ? 5.607 -3.524 -17.138 1.00 78.25 87 GLY A O 1
ATOM 662 N N . TRP A 1 88 ? 5.029 -3.537 -14.966 1.00 85.94 88 TRP A N 1
ATOM 663 C CA . TRP A 1 88 ? 3.722 -2.941 -15.212 1.00 85.94 88 TRP A CA 1
ATOM 664 C C . TRP A 1 88 ? 3.865 -1.499 -15.701 1.00 85.94 88 TRP A C 1
ATOM 666 O O . TRP A 1 88 ? 4.808 -0.790 -15.365 1.00 85.94 88 TRP A O 1
ATOM 676 N N . SER A 1 89 ? 2.938 -1.082 -16.560 1.00 80.56 89 SER A N 1
ATOM 677 C CA . SER A 1 89 ? 2.925 0.262 -17.140 1.00 80.56 89 SER A CA 1
ATOM 678 C C . SER A 1 89 ? 1.509 0.613 -17.582 1.00 80.56 89 SER A C 1
ATOM 680 O O . SER A 1 89 ? 0.815 -0.221 -18.162 1.00 80.56 89 SER A O 1
ATOM 682 N N . VAL A 1 90 ? 1.095 1.847 -17.340 1.00 82.25 90 VAL A N 1
ATOM 683 C CA . VAL A 1 90 ? -0.217 2.393 -17.723 1.00 82.25 90 VAL A CA 1
ATOM 684 C C . VAL A 1 90 ? -0.057 3.394 -18.864 1.00 82.25 90 VAL A C 1
ATOM 686 O O . VAL A 1 90 ? 1.061 3.804 -19.169 1.00 82.25 90 VAL A O 1
ATOM 689 N N . ALA A 1 91 ? -1.163 3.791 -19.496 1.00 80.56 91 ALA A N 1
ATOM 690 C CA . ALA A 1 91 ? -1.148 4.765 -20.591 1.00 80.56 91 ALA A CA 1
ATOM 691 C C . ALA A 1 91 ? -0.652 6.158 -20.154 1.00 80.56 91 ALA A C 1
ATOM 693 O O . ALA A 1 91 ? -0.003 6.854 -20.930 1.00 80.56 91 ALA A O 1
ATOM 694 N N . SER A 1 92 ? -0.925 6.548 -18.908 1.00 79.56 92 SER A N 1
ATOM 695 C CA . SER A 1 92 ? -0.513 7.836 -18.339 1.00 79.56 92 SER A CA 1
ATOM 696 C C . SER A 1 92 ? 0.107 7.614 -16.959 1.00 79.56 92 SER A C 1
ATOM 698 O O . SER A 1 92 ? -0.578 7.775 -15.950 1.00 79.56 92 SER A O 1
ATOM 700 N N . PRO A 1 93 ? 1.367 7.146 -16.896 1.00 79.31 93 PRO A N 1
ATOM 701 C CA . PRO A 1 93 ? 2.031 6.907 -15.627 1.00 79.31 93 PRO A CA 1
ATOM 702 C C . PRO A 1 93 ? 2.440 8.233 -14.992 1.00 79.31 93 PRO A C 1
ATOM 704 O O . PRO A 1 93 ? 2.817 9.177 -15.690 1.00 79.31 93 PRO A O 1
ATOM 707 N N . VAL A 1 94 ? 2.428 8.286 -13.662 1.00 81.81 94 VAL A N 1
ATOM 708 C CA . VAL A 1 94 ? 3.082 9.387 -12.950 1.00 81.81 94 VAL A CA 1
ATOM 709 C C . VAL A 1 94 ? 4.592 9.180 -13.008 1.00 81.81 94 VAL A C 1
ATOM 711 O O . VAL A 1 94 ? 5.101 8.096 -12.723 1.00 81.81 94 VAL A O 1
ATOM 714 N N . ALA A 1 95 ? 5.315 10.233 -13.386 1.00 70.25 95 ALA A N 1
ATOM 715 C CA . ALA A 1 95 ? 6.772 10.247 -13.436 1.00 70.25 95 ALA A CA 1
ATOM 716 C C . ALA A 1 95 ? 7.362 10.391 -12.020 1.00 70.25 95 ALA A C 1
ATOM 718 O O . ALA A 1 95 ? 7.906 11.432 -11.666 1.00 70.25 95 ALA A O 1
ATOM 719 N N . GLN A 1 96 ? 7.225 9.347 -11.198 1.00 81.56 96 GLN A N 1
ATOM 720 C CA . GLN A 1 96 ? 7.852 9.249 -9.880 1.00 81.56 96 GLN A CA 1
ATOM 721 C C . GLN A 1 96 ? 8.549 7.892 -9.740 1.00 81.56 96 GLN A C 1
ATOM 723 O O . GLN A 1 96 ? 7.935 6.828 -9.860 1.00 81.56 96 GLN A O 1
ATOM 728 N N . GLU A 1 97 ? 9.853 7.912 -9.477 1.00 78.94 97 GLU A N 1
ATOM 729 C CA . GLU A 1 97 ? 10.670 6.705 -9.337 1.00 78.94 97 GLU A CA 1
ATOM 730 C C . GLU A 1 97 ? 10.831 6.289 -7.871 1.00 78.94 97 GLU A C 1
ATOM 732 O O . GLU A 1 97 ? 11.889 6.435 -7.272 1.00 78.94 97 GLU A O 1
ATOM 737 N N . VAL A 1 98 ? 9.758 5.760 -7.277 1.00 91.75 98 VAL A N 1
ATOM 738 C CA . VAL A 1 98 ? 9.802 5.107 -5.954 1.00 91.75 98 VAL A CA 1
ATOM 739 C C . VAL A 1 98 ? 10.004 3.593 -6.086 1.00 91.75 98 VAL A C 1
ATOM 741 O O . VAL A 1 98 ? 9.314 2.979 -6.896 1.00 91.75 98 VAL A O 1
ATOM 744 N N . PRO A 1 99 ? 10.882 2.938 -5.304 1.00 94.62 99 PRO A N 1
ATOM 745 C CA . PRO A 1 99 ? 11.181 1.509 -5.468 1.00 94.62 99 PRO A CA 1
ATOM 746 C C . PRO A 1 99 ? 10.114 0.565 -4.873 1.00 94.62 99 PRO A C 1
ATOM 748 O O . PRO A 1 99 ? 10.251 -0.657 -4.940 1.00 94.62 99 PRO A O 1
ATOM 751 N N . TYR A 1 100 ? 9.034 1.125 -4.337 1.00 95.88 100 TYR A N 1
ATOM 752 C CA . TYR A 1 100 ? 7.891 0.444 -3.735 1.00 95.88 100 TYR A CA 1
ATOM 753 C C . TYR A 1 100 ? 6.590 0.758 -4.493 1.00 95.88 100 TYR A C 1
ATOM 755 O O . TYR A 1 100 ? 6.580 1.541 -5.447 1.00 95.88 100 TYR A O 1
ATOM 763 N N . SER A 1 101 ? 5.479 0.150 -4.078 1.00 95.88 101 SER A N 1
ATOM 764 C CA . SER A 1 101 ? 4.141 0.554 -4.514 1.00 95.88 101 SER A CA 1
ATOM 765 C C . SER A 1 101 ? 3.290 0.983 -3.332 1.00 95.88 101 SER A C 1
ATOM 767 O O . SER A 1 101 ? 3.339 0.366 -2.273 1.00 95.88 101 SER A O 1
ATOM 769 N N . VAL A 1 102 ? 2.481 2.017 -3.551 1.00 97.25 102 VAL A N 1
ATOM 770 C CA . VAL A 1 102 ? 1.402 2.413 -2.643 1.00 97.25 102 VAL A CA 1
ATOM 771 C C . VAL A 1 102 ? 0.083 1.991 -3.270 1.00 97.25 102 VAL A C 1
ATOM 773 O O . VAL A 1 102 ? -0.120 2.183 -4.470 1.00 97.25 102 VAL A O 1
ATOM 776 N N . ILE A 1 103 ? -0.791 1.404 -2.462 1.00 97.25 103 ILE A N 1
ATOM 777 C CA . ILE A 1 103 ? -2.159 1.047 -2.825 1.00 97.25 103 ILE A CA 1
ATOM 778 C C . ILE A 1 103 ? -3.073 1.802 -1.869 1.00 97.25 103 ILE A C 1
ATOM 780 O O . ILE A 1 103 ? -2.972 1.621 -0.656 1.00 97.25 103 ILE A O 1
ATOM 784 N N . GLU A 1 104 ? -3.974 2.611 -2.411 1.00 96.75 104 GLU A N 1
ATOM 785 C CA . GLU A 1 104 ? -5.060 3.202 -1.634 1.00 96.75 104 GLU A CA 1
ATOM 786 C C . GLU A 1 104 ? -6.382 2.577 -2.049 1.00 96.75 104 GLU A C 1
ATOM 788 O O . GLU A 1 104 ? -6.704 2.501 -3.236 1.00 96.75 104 GLU A O 1
ATOM 793 N N . LEU A 1 105 ? -7.153 2.138 -1.062 1.00 95.75 105 LEU A N 1
ATOM 794 C CA . LEU A 1 105 ? -8.488 1.592 -1.239 1.00 95.75 105 LEU A CA 1
ATOM 795 C C . LEU A 1 105 ? -9.487 2.508 -0.540 1.00 95.75 105 LEU A C 1
ATOM 797 O O . LEU A 1 105 ? -9.293 2.894 0.612 1.00 95.75 105 LEU A O 1
ATOM 801 N N . TYR A 1 106 ? -10.577 2.793 -1.232 1.00 94.31 106 TYR A N 1
ATOM 802 C CA . TYR A 1 106 ? -11.693 3.600 -0.769 1.00 94.31 106 TYR A CA 1
ATOM 803 C C . TYR A 1 106 ? -12.918 2.703 -0.702 1.00 94.31 106 TYR A C 1
ATOM 805 O O . TYR A 1 106 ? -13.491 2.351 -1.735 1.00 94.31 106 TYR A O 1
ATOM 813 N N . LEU A 1 107 ? -13.289 2.292 0.509 1.00 92.88 107 LEU A N 1
ATOM 814 C CA . LEU A 1 107 ? -14.384 1.361 0.753 1.00 92.88 107 LEU A CA 1
ATOM 815 C C . LEU A 1 107 ? -15.602 2.104 1.295 1.00 92.88 107 LEU A C 1
ATOM 817 O O . LEU A 1 107 ? -15.522 2.802 2.305 1.00 92.88 107 LEU A O 1
ATOM 821 N N . ALA A 1 108 ? -16.745 1.896 0.649 1.00 86.62 108 ALA A N 1
ATOM 822 C CA . ALA A 1 108 ? -18.042 2.342 1.126 1.00 86.62 108 ALA A CA 1
ATOM 823 C C . ALA A 1 108 ? -18.705 1.240 1.968 1.00 86.62 108 ALA A C 1
ATOM 825 O O . ALA A 1 108 ? -18.683 0.061 1.602 1.00 86.62 108 ALA A O 1
ATOM 826 N N . GLY A 1 109 ? -19.336 1.636 3.079 1.00 74.88 109 GLY A N 1
ATOM 827 C CA . GLY A 1 109 ? -20.217 0.799 3.906 1.00 74.88 109 GLY A CA 1
ATOM 828 C C . GLY A 1 109 ? -19.783 -0.676 4.037 1.00 74.88 109 GLY A C 1
ATOM 829 O O . GLY A 1 109 ? -18.762 -0.942 4.665 1.00 74.88 109 GLY A O 1
ATOM 830 N N . PRO A 1 110 ? -20.521 -1.650 3.461 1.00 66.12 110 PRO A N 1
ATOM 831 C CA . PRO A 1 110 ? -20.275 -3.091 3.623 1.00 66.12 110 PRO A CA 1
ATOM 832 C C . PRO A 1 110 ? -18.936 -3.609 3.049 1.00 66.12 110 PRO A C 1
ATOM 834 O O . PRO A 1 110 ? -18.698 -4.814 3.064 1.00 66.12 110 PRO A O 1
ATOM 837 N N . GLY A 1 111 ? -18.045 -2.732 2.575 1.00 74.56 111 GLY A N 1
ATOM 838 C CA . GLY A 1 111 ? -16.687 -3.082 2.155 1.00 74.56 111 GLY A CA 1
ATOM 839 C C . GLY A 1 111 ? -16.500 -3.182 0.644 1.00 74.56 111 GLY A C 1
ATOM 840 O O . GLY A 1 111 ? -15.491 -3.740 0.214 1.00 74.56 111 GLY A O 1
ATOM 841 N N . ALA A 1 112 ? -17.449 -2.661 -0.140 1.00 87.88 112 ALA A N 1
ATOM 842 C CA . ALA A 1 112 ? -17.330 -2.517 -1.588 1.00 87.88 112 ALA A CA 1
ATOM 843 C C . ALA A 1 112 ? -16.726 -1.151 -1.927 1.00 87.88 112 ALA A C 1
ATOM 845 O O . ALA A 1 112 ? -17.029 -0.154 -1.270 1.00 87.88 112 ALA A O 1
ATOM 846 N N . GLY A 1 113 ? -15.885 -1.078 -2.951 1.00 92.38 113 GLY A N 1
ATOM 847 C CA . GLY A 1 113 ? -15.222 0.172 -3.268 1.00 92.38 113 GLY A CA 1
ATOM 848 C C . GLY A 1 113 ? -14.297 0.126 -4.466 1.00 92.38 113 GLY A C 1
ATOM 849 O O . GLY A 1 113 ? -14.328 -0.790 -5.288 1.00 92.38 113 GLY A O 1
ATOM 850 N N . SER A 1 114 ? -13.454 1.146 -4.531 1.00 93.50 114 SER A N 1
ATOM 851 C CA . SER A 1 114 ? -12.454 1.309 -5.578 1.00 93.50 114 SER A CA 1
ATOM 852 C C . SER A 1 114 ? -11.071 1.497 -4.972 1.00 93.50 114 SER A C 1
ATOM 854 O O . SER A 1 114 ? -10.916 1.636 -3.759 1.00 93.50 114 SER A O 1
ATOM 856 N N . GLY A 1 115 ? -10.048 1.473 -5.811 1.00 93.62 115 GLY A N 1
ATOM 857 C CA . GLY A 1 115 ? -8.691 1.734 -5.386 1.00 93.62 115 GLY A CA 1
ATOM 858 C C . GLY A 1 115 ? -7.821 2.270 -6.504 1.00 93.62 115 GLY A C 1
ATOM 859 O O . GLY A 1 115 ? -8.089 2.089 -7.697 1.00 93.62 115 GLY A O 1
ATOM 860 N N . THR A 1 116 ? -6.750 2.923 -6.089 1.00 94.19 116 THR A N 1
ATOM 861 C CA . THR A 1 116 ? -5.718 3.460 -6.964 1.00 94.19 116 THR A CA 1
ATOM 862 C C . THR A 1 116 ? -4.339 3.017 -6.483 1.00 94.19 116 THR A C 1
ATOM 864 O O . THR A 1 116 ? -4.191 2.419 -5.413 1.00 94.19 116 THR A O 1
ATOM 867 N N . LEU A 1 117 ? -3.332 3.223 -7.326 1.00 93.88 117 LEU A N 1
ATOM 868 C CA . LEU A 1 117 ? -1.959 2.828 -7.055 1.00 93.88 117 LEU A CA 1
ATOM 869 C C . LEU A 1 117 ? -0.998 3.954 -7.424 1.00 93.88 117 LEU A C 1
ATOM 871 O O . LEU A 1 117 ? -1.263 4.731 -8.342 1.00 93.88 117 LEU A O 1
ATOM 875 N N . SER A 1 118 ? 0.195 3.928 -6.829 1.00 93.31 118 SER A N 1
ATOM 876 C CA . SER A 1 118 ? 1.314 4.823 -7.170 1.00 93.31 118 SER A CA 1
ATOM 877 C C . SER A 1 118 ? 1.819 4.708 -8.621 1.00 93.31 118 SER A C 1
ATOM 879 O O . SER A 1 118 ? 2.788 5.353 -9.005 1.00 93.31 118 SER A O 1
ATOM 881 N N . LEU A 1 119 ? 1.190 3.861 -9.441 1.00 89.81 119 LEU A N 1
ATOM 882 C CA . LEU A 1 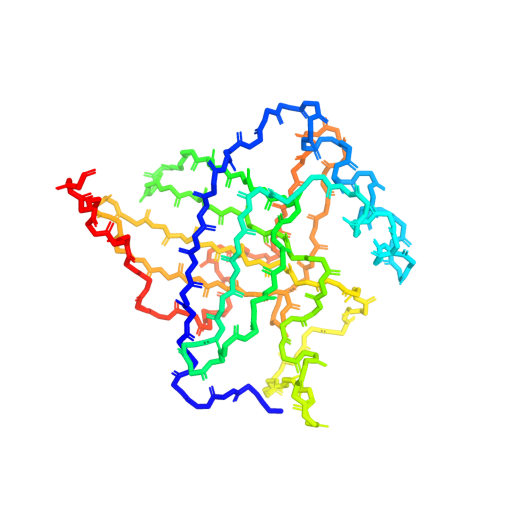119 ? 1.435 3.752 -10.876 1.00 89.81 119 LEU A CA 1
ATOM 883 C C . LEU A 1 119 ? 0.780 4.898 -11.671 1.00 89.81 119 LEU A C 1
ATOM 885 O O . LEU A 1 119 ? 1.274 5.261 -12.736 1.00 89.81 119 LEU A O 1
ATOM 889 N N . VAL A 1 120 ? -0.324 5.456 -11.160 1.00 90.81 120 VAL A N 1
ATOM 890 C CA . VAL A 1 120 ? -1.115 6.535 -11.795 1.00 90.81 120 VAL A CA 1
ATOM 891 C C . VAL A 1 120 ? -1.264 7.776 -10.916 1.00 90.81 120 VAL A C 1
ATOM 893 O O . VAL A 1 120 ? -1.867 8.751 -11.354 1.00 90.81 120 VAL A O 1
ATOM 896 N N . ALA A 1 121 ? -0.732 7.756 -9.696 1.00 92.56 121 ALA A N 1
ATOM 897 C CA . ALA A 1 121 ? -0.829 8.860 -8.752 1.00 92.56 121 ALA A CA 1
ATOM 898 C C . ALA A 1 121 ? 0.499 9.059 -8.009 1.00 92.56 121 ALA A C 1
ATOM 900 O O . ALA A 1 121 ? 1.232 8.104 -7.755 1.00 92.56 121 ALA A O 1
ATOM 901 N N . GLU A 1 122 ? 0.814 10.312 -7.690 1.00 93.81 122 GLU A N 1
ATOM 902 C CA . GLU A 1 122 ? 2.034 10.697 -6.975 1.00 93.81 122 GLU A CA 1
ATOM 903 C C . GLU A 1 122 ? 1.928 10.312 -5.495 1.00 93.81 122 GLU A C 1
ATOM 905 O O . GLU A 1 122 ? 0.895 10.537 -4.868 1.00 93.81 122 GLU A O 1
ATOM 910 N N . VAL A 1 123 ? 2.986 9.735 -4.931 1.00 95.56 123 VAL A N 1
ATOM 911 C CA . VAL A 1 123 ? 3.080 9.394 -3.509 1.00 95.56 123 VAL A CA 1
ATOM 912 C C . VAL A 1 123 ? 3.393 10.643 -2.698 1.00 95.56 123 VAL A C 1
ATOM 914 O O . VAL A 1 123 ? 4.409 11.298 -2.928 1.00 95.56 123 VAL A O 1
ATOM 917 N N . MET A 1 124 ? 2.547 10.902 -1.707 1.00 96.06 124 MET A N 1
ATOM 918 C CA . MET A 1 124 ? 2.671 11.966 -0.721 1.00 96.06 124 MET A CA 1
ATOM 919 C C . MET A 1 124 ? 2.992 11.348 0.641 1.00 96.06 124 MET A C 1
ATOM 921 O O . MET A 1 124 ? 2.273 10.461 1.106 1.00 96.06 124 MET A O 1
ATOM 925 N N . LEU A 1 125 ? 4.060 11.821 1.281 1.00 96.94 125 LEU A N 1
ATOM 926 C CA . LEU A 1 125 ? 4.451 11.404 2.627 1.00 96.94 125 LEU A CA 1
ATOM 927 C C . LEU A 1 125 ? 4.166 12.534 3.616 1.00 96.94 125 LEU A C 1
ATOM 929 O O . LEU A 1 125 ? 4.510 13.686 3.359 1.00 96.94 125 LEU A O 1
ATOM 933 N N . ASP A 1 126 ? 3.577 12.186 4.753 1.00 96.56 126 ASP A N 1
ATOM 934 C CA . ASP A 1 126 ? 3.478 13.049 5.924 1.00 96.56 126 ASP A CA 1
ATOM 935 C C . ASP A 1 126 ? 4.291 12.411 7.053 1.00 96.56 126 ASP A C 1
ATOM 937 O O . ASP A 1 126 ? 3.827 11.511 7.760 1.00 96.56 126 ASP A O 1
ATOM 941 N N . GLU A 1 127 ? 5.537 12.862 7.189 1.00 95.75 127 GLU A N 1
ATOM 942 C CA . GLU A 1 127 ? 6.473 12.372 8.205 1.00 95.75 127 GLU A CA 1
ATOM 943 C C . GLU A 1 127 ? 6.019 12.704 9.633 1.00 95.75 127 GLU A C 1
ATOM 945 O O . GLU A 1 127 ? 6.369 11.991 10.569 1.00 95.75 127 GLU A O 1
ATOM 950 N N . GLN A 1 128 ? 5.214 13.755 9.812 1.00 92.62 128 GLN A N 1
ATOM 951 C CA . GLN A 1 128 ? 4.742 14.194 11.126 1.00 92.62 128 GLN A CA 1
ATOM 952 C C . GLN A 1 128 ? 3.569 13.334 11.597 1.00 92.62 128 GLN A C 1
ATOM 954 O O . GLN A 1 128 ? 3.513 12.944 12.761 1.00 92.62 128 GLN A O 1
ATOM 959 N N . ALA A 1 129 ? 2.645 13.010 10.691 1.00 94.12 129 ALA A N 1
ATOM 960 C CA . ALA A 1 129 ? 1.511 12.136 10.976 1.00 94.12 129 ALA A CA 1
ATOM 961 C C . ALA A 1 129 ? 1.836 10.637 10.825 1.00 94.12 129 ALA A C 1
ATOM 963 O O . ALA A 1 129 ? 1.003 9.789 11.168 1.00 94.12 129 ALA A O 1
ATOM 964 N N . GLY A 1 130 ? 3.006 10.288 10.274 1.00 96.81 130 GLY A N 1
ATOM 965 C CA . GLY A 1 130 ? 3.324 8.915 9.877 1.00 96.81 130 GLY A CA 1
ATOM 966 C C . GLY A 1 130 ? 2.322 8.394 8.843 1.00 96.81 130 GLY A C 1
ATOM 967 O O . GLY A 1 130 ? 1.868 7.249 8.916 1.00 96.81 130 GLY A O 1
ATOM 968 N N . SER A 1 131 ? 1.902 9.250 7.909 1.00 96.50 131 SER A N 1
ATOM 969 C CA . SER A 1 131 ? 0.882 8.904 6.923 1.00 96.50 131 SER A CA 1
ATOM 970 C C . SER A 1 131 ? 1.421 8.904 5.497 1.00 96.50 131 SER A C 1
ATOM 972 O O . SER A 1 131 ? 2.372 9.608 5.159 1.00 96.50 131 SER A O 1
ATOM 974 N N . VAL A 1 132 ? 0.814 8.059 4.668 1.00 97.19 132 VAL A N 1
ATOM 975 C CA . VAL A 1 132 ? 1.084 7.964 3.235 1.00 97.19 132 VAL A CA 1
ATOM 976 C C . VAL A 1 132 ? -0.228 8.191 2.514 1.00 97.19 132 VAL A C 1
ATOM 978 O O . VAL A 1 132 ? -1.260 7.650 2.921 1.00 97.19 132 VAL A O 1
ATOM 981 N N . ALA A 1 133 ? -0.184 8.959 1.434 1.00 95.75 133 ALA A N 1
ATOM 982 C CA . ALA A 1 133 ? -1.324 9.155 0.561 1.00 95.75 133 ALA A CA 1
ATOM 983 C C . ALA A 1 133 ? -0.912 9.150 -0.911 1.00 95.75 133 ALA A C 1
ATOM 985 O O . ALA A 1 133 ? 0.263 9.318 -1.246 1.00 95.75 133 ALA A O 1
ATOM 986 N N . LEU A 1 134 ? -1.890 8.984 -1.796 1.00 95.81 134 LEU A N 1
ATOM 987 C CA . LEU A 1 134 ? -1.733 9.291 -3.211 1.00 95.81 134 LEU A CA 1
ATOM 988 C C . LEU A 1 134 ? -2.372 10.645 -3.519 1.00 95.81 134 LEU A C 1
ATOM 990 O O . LEU A 1 134 ? -3.447 10.982 -3.020 1.00 95.81 134 LEU A O 1
ATOM 994 N N . LYS A 1 135 ? -1.694 11.441 -4.345 1.00 93.06 135 LYS A N 1
ATOM 995 C CA . LYS A 1 135 ? -2.188 12.733 -4.823 1.00 93.06 135 LYS A CA 1
ATOM 996 C C . LYS A 1 135 ? -3.543 12.570 -5.500 1.00 93.06 135 LYS A C 1
ATOM 998 O O . LYS A 1 135 ? -3.785 11.576 -6.178 1.00 93.06 135 LYS A O 1
ATOM 1003 N N . ASP A 1 136 ? -4.419 13.543 -5.268 1.00 89.50 136 ASP A N 1
ATOM 1004 C CA . ASP A 1 136 ? -5.835 13.552 -5.661 1.00 89.50 136 ASP A CA 1
ATOM 1005 C C . ASP A 1 136 ? -6.701 12.466 -4.987 1.00 89.50 136 ASP A C 1
ATOM 1007 O O . ASP A 1 136 ? -7.929 12.548 -5.026 1.00 89.50 136 ASP A O 1
ATOM 1011 N N . GLY A 1 137 ? -6.095 11.500 -4.287 1.00 86.75 137 GLY A N 1
ATOM 1012 C CA . GLY A 1 137 ? -6.762 10.509 -3.451 1.00 86.75 137 GLY A CA 1
ATOM 1013 C C . GLY A 1 137 ? -7.923 9.810 -4.159 1.00 86.75 137 GLY A C 1
ATOM 1014 O O . GLY A 1 137 ? -7.758 9.226 -5.227 1.00 86.75 137 GLY A O 1
ATOM 1015 N N . ALA A 1 138 ? -9.130 9.911 -3.593 1.00 83.06 138 ALA A N 1
ATOM 1016 C CA . ALA A 1 138 ? -10.344 9.323 -4.167 1.00 83.06 138 ALA A CA 1
ATOM 1017 C C . ALA A 1 138 ? -10.735 9.897 -5.546 1.00 83.06 138 ALA A C 1
ATOM 1019 O O . ALA A 1 138 ? -11.596 9.329 -6.212 1.00 83.06 138 ALA A O 1
ATOM 1020 N N . GLN A 1 139 ? -10.160 11.033 -5.955 1.00 85.56 139 GLN A N 1
ATOM 1021 C CA . GLN A 1 139 ? -10.359 11.634 -7.279 1.00 85.56 139 GLN A CA 1
ATOM 1022 C C . GLN A 1 139 ? -9.308 11.170 -8.301 1.00 85.56 139 GLN A C 1
ATOM 1024 O O . GLN A 1 139 ? -9.467 11.434 -9.493 1.00 85.56 139 GLN A O 1
ATOM 1029 N N . ALA A 1 140 ? -8.248 10.479 -7.864 1.00 86.19 140 ALA A N 1
ATOM 1030 C CA . ALA A 1 140 ? -7.267 9.897 -8.768 1.00 86.19 140 ALA A CA 1
ATOM 1031 C C . ALA A 1 140 ? -7.913 8.805 -9.644 1.00 86.19 140 ALA A C 1
ATOM 1033 O O . ALA A 1 140 ? -8.861 8.139 -9.211 1.00 86.19 140 ALA A O 1
ATOM 1034 N N . PRO A 1 141 ? -7.399 8.558 -10.864 1.00 86.69 141 PRO A N 1
ATOM 1035 C CA . PRO A 1 141 ? -7.893 7.477 -11.708 1.00 86.69 141 PRO A CA 1
ATOM 1036 C C . PRO A 1 141 ? -7.884 6.131 -10.970 1.00 86.69 141 PRO A C 1
ATOM 1038 O O . PRO A 1 141 ? -6.847 5.678 -10.476 1.00 86.69 141 PRO A O 1
ATOM 1041 N N . ALA A 1 142 ? -9.047 5.482 -10.902 1.00 89.62 142 ALA A N 1
ATOM 1042 C CA . ALA A 1 142 ? -9.172 4.169 -10.287 1.00 89.62 142 ALA A CA 1
ATOM 1043 C C . ALA A 1 142 ? -8.556 3.094 -11.195 1.00 89.62 142 ALA A C 1
ATOM 1045 O O . ALA A 1 142 ? -8.910 2.974 -12.368 1.00 89.62 142 ALA A O 1
ATOM 1046 N N . LEU A 1 143 ? -7.660 2.283 -10.631 1.00 90.00 143 LEU A N 1
ATOM 1047 C CA . LEU A 1 143 ? -7.120 1.082 -11.282 1.00 90.00 143 LEU A CA 1
ATOM 1048 C C . LEU A 1 143 ? -7.773 -0.201 -10.761 1.00 90.00 143 LEU A C 1
ATOM 1050 O O . LEU A 1 143 ? -7.720 -1.234 -11.423 1.00 90.00 143 LEU A O 1
ATOM 1054 N N . LEU A 1 144 ? -8.397 -0.136 -9.585 1.00 92.00 144 LEU A N 1
ATOM 1055 C CA . LEU A 1 144 ? -9.126 -1.232 -8.964 1.00 92.00 144 LEU A CA 1
ATOM 1056 C C . LEU A 1 144 ? -10.594 -0.813 -8.859 1.00 92.00 144 LEU A C 1
ATOM 1058 O O . LEU A 1 144 ? -10.942 0.019 -8.029 1.00 92.00 144 LEU A O 1
ATOM 1062 N N . ALA A 1 145 ? -11.459 -1.354 -9.716 1.00 88.81 145 ALA A N 1
ATOM 1063 C CA . ALA A 1 145 ? -12.866 -0.936 -9.785 1.00 88.81 145 ALA A CA 1
ATOM 1064 C C . ALA A 1 145 ? -13.818 -1.774 -8.911 1.00 88.81 145 ALA A C 1
ATOM 1066 O O . ALA A 1 145 ? -14.909 -1.319 -8.593 1.00 88.81 145 ALA A O 1
ATOM 1067 N N . ASN A 1 146 ? -13.417 -2.992 -8.530 1.00 89.75 146 ASN A N 1
ATOM 1068 C CA . ASN A 1 146 ? -14.274 -3.975 -7.853 1.00 89.75 146 ASN A CA 1
ATOM 1069 C C . ASN A 1 146 ? -13.654 -4.448 -6.532 1.00 89.75 146 ASN A C 1
ATOM 1071 O O . ASN A 1 146 ? -13.536 -5.651 -6.278 1.00 89.75 146 ASN A O 1
ATOM 1075 N N . VAL A 1 147 ? -13.200 -3.506 -5.704 1.00 91.31 147 VAL A N 1
ATOM 1076 C CA . VAL A 1 147 ? -12.611 -3.845 -4.408 1.00 91.31 147 VAL A CA 1
ATOM 1077 C C . VAL A 1 147 ? -13.723 -4.331 -3.492 1.00 91.31 147 VAL A C 1
ATOM 1079 O O . VAL A 1 147 ? -14.719 -3.641 -3.305 1.00 91.31 147 VAL A O 1
ATOM 1082 N N . ASN A 1 148 ? -13.553 -5.522 -2.925 1.00 90.62 148 ASN A N 1
ATOM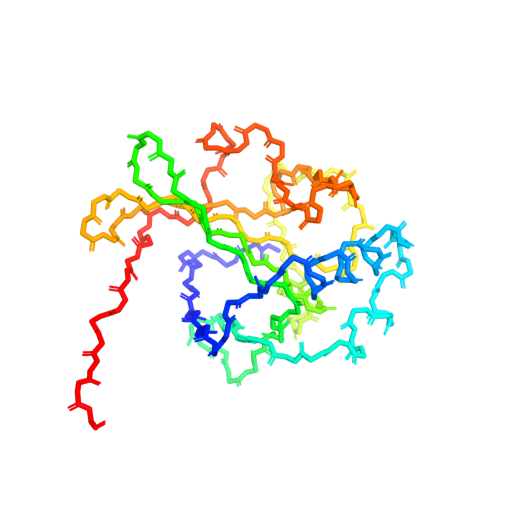 1083 C CA . ASN A 1 148 ? -14.502 -6.105 -1.990 1.00 90.62 148 ASN A CA 1
ATOM 1084 C C . ASN A 1 148 ? -13.747 -6.724 -0.820 1.00 90.62 148 ASN A C 1
ATOM 1086 O O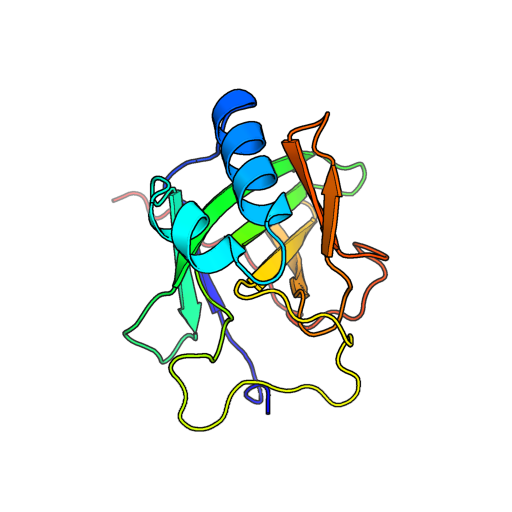 . ASN A 1 148 ? -12.793 -7.482 -1.015 1.00 90.62 148 ASN A O 1
ATOM 1090 N N . ARG A 1 149 ? -14.186 -6.425 0.402 1.00 86.75 149 ARG A N 1
ATOM 1091 C CA . ARG A 1 149 ? -13.685 -7.109 1.593 1.00 86.75 149 ARG A CA 1
ATOM 1092 C C . ARG A 1 149 ? -14.149 -8.566 1.547 1.00 86.75 149 ARG A C 1
ATOM 1094 O O . ARG A 1 149 ? -15.344 -8.839 1.460 1.00 86.75 149 ARG A O 1
ATOM 1101 N N . ALA A 1 150 ? -13.203 -9.500 1.603 1.00 81.88 150 ALA A N 1
ATOM 1102 C CA . ALA A 1 150 ? -13.542 -10.910 1.731 1.00 81.88 150 ALA A CA 1
ATOM 1103 C C . ALA A 1 150 ? -14.311 -11.133 3.042 1.00 81.88 150 ALA A C 1
ATOM 1105 O O . ALA A 1 150 ? -13.963 -10.550 4.073 1.00 81.88 150 ALA A O 1
ATOM 1106 N N . ALA A 1 151 ? -15.343 -11.979 3.007 1.00 69.56 151 ALA A N 1
ATOM 1107 C CA . ALA A 1 151 ? -15.997 -12.424 4.228 1.00 69.56 151 ALA A CA 1
ATOM 1108 C C . ALA A 1 151 ? -14.941 -13.077 5.130 1.00 69.56 151 ALA A C 1
ATOM 1110 O O . ALA A 1 151 ? -14.178 -13.933 4.676 1.00 69.56 151 ALA A O 1
ATOM 1111 N N . THR A 1 152 ? -14.872 -12.662 6.394 1.00 57.44 152 THR A N 1
ATOM 1112 C CA . THR A 1 152 ? -14.061 -13.348 7.401 1.00 57.44 152 THR A CA 1
ATOM 1113 C C . THR A 1 152 ? -14.589 -14.771 7.515 1.00 57.44 152 THR A C 1
ATOM 1115 O O . THR A 1 152 ? -15.651 -14.981 8.098 1.00 57.44 152 THR A O 1
ATOM 1118 N N . SER A 1 153 ? -13.908 -15.735 6.896 1.00 41.22 153 SER A N 1
ATOM 1119 C CA . SER A 1 153 ? -14.281 -17.138 7.027 1.00 41.22 153 SER A CA 1
ATOM 1120 C C . SER A 1 153 ? -14.016 -17.555 8.473 1.00 41.22 153 SER A C 1
ATOM 1122 O O . SER A 1 153 ? -12.868 -17.441 8.908 1.00 41.22 153 SER A O 1
ATOM 1124 N N . PRO A 1 154 ? -15.034 -17.993 9.232 1.00 37.88 154 PRO A N 1
ATOM 1125 C CA . PRO A 1 154 ? -14.830 -18.533 10.564 1.00 37.88 154 PRO A CA 1
ATOM 1126 C C . PRO A 1 154 ? -14.272 -19.946 10.392 1.00 37.88 154 PRO A C 1
ATOM 1128 O O . PRO A 1 154 ? -15.030 -20.897 10.215 1.00 37.88 154 PRO A O 1
ATOM 1131 N N . TYR A 1 155 ? -12.951 -20.070 10.352 1.00 37.56 155 TYR A N 1
ATOM 1132 C CA . TYR A 1 155 ? -12.286 -21.343 10.610 1.00 37.56 155 TYR A CA 1
ATOM 1133 C C . TYR A 1 155 ? -11.622 -21.261 11.976 1.00 37.56 155 TYR A C 1
ATOM 1135 O O . TYR A 1 155 ? -10.896 -20.267 12.202 1.00 37.56 155 TYR A O 1
#

Sequence (155 aa):
MTPEGLQLRIQILEWQDADARAEAVASMAAGADAATPLAKLPTVGYVWPSESPVGYSVKYAHREQTAGGERITLVTDKRLGSYEFKGWSVASPVAQEVPYSVIELYLAGPGAGSGTLSLVAEVMLDEQAGSVALKDGAQAPALLANVNRAATSPY

Radius of gyration: 14.59 Å; chains: 1; bounding box: 37×36×37 Å

Secondary structure (DSSP, 8-state):
-PPTT--EEEEES----HHHHHHHHHHHTTGGGTHHHHHHSPP-EEEEETT-SPPEEEEEEEEEEETTEEEEEEEESS-TTTTSSS----SS------SS-EEEEEEETTTEEEEEETTTS-EEEETTTTEEEETTGGGSPPSEEEEEPPP----

pLDDT: mean 89.47, std 10.72, range [37.56, 98.56]

Foldseek 3Di:
DQDDVFDKDKFFQDADDQVLLLQLLVLQVVFLNSLVSLVPADFGIWMDRPPDPDTFGWSHWHWDADPQGIKIKTKTSADPQPVPPDRDADPAFDPGNGRIKMKIWDAGDQFWGFIDMNRQFPWDGDSPRSDIATPVGVNTDTPGHTTGDDDPPDD